Protein AF-A0A836IB67-F1 (afdb_monomer)

Secondary structure (DSSP, 8-state):
--------S--S-EEEEEEEETTSTT--EEEEEEETTSBTHHHHHHHHHHTT-S-GGGEEEE-TT-PEEPTTSBHHHHHHHH-SEEEEEEHHHHTGGG-SS-------

Mean predicted aligned error: 11.85 Å

Sequence (108 aa):
MSSVNPQGAPSGNKVTFRVILTSEPSQPFRVISIAEEAPLTAVLRFAAEEFGIASVDSMAATTKDGTGINPAQTSGTVFMKYGQEIRLIPRDRVGAINCVHHLRIHKC

Structure (mmCIF, N/CA/C/O backbone):
data_AF-A0A836IB67-F1
#
_entry.id   AF-A0A836IB67-F1
#
loop_
_atom_site.group_PDB
_atom_site.id
_atom_site.type_symbol
_atom_site.label_atom_id
_atom_site.label_alt_id
_atom_site.label_comp_id
_atom_site.label_asym_id
_atom_site.label_entity_id
_atom_site.label_seq_id
_atom_site.pdbx_PDB_ins_code
_atom_site.Cartn_x
_atom_site.Cartn_y
_atom_site.Cartn_z
_atom_site.occupancy
_atom_site.B_iso_or_equiv
_atom_site.auth_seq_id
_atom_site.auth_comp_id
_atom_site.auth_asym_id
_atom_site.auth_atom_id
_atom_site.pdbx_PDB_model_num
ATOM 1 N N . MET A 1 1 ? 8.903 15.135 22.864 1.00 45.09 1 MET A N 1
ATOM 2 C CA . MET A 1 1 ? 7.665 14.331 22.855 1.00 45.09 1 MET A CA 1
ATOM 3 C C . MET A 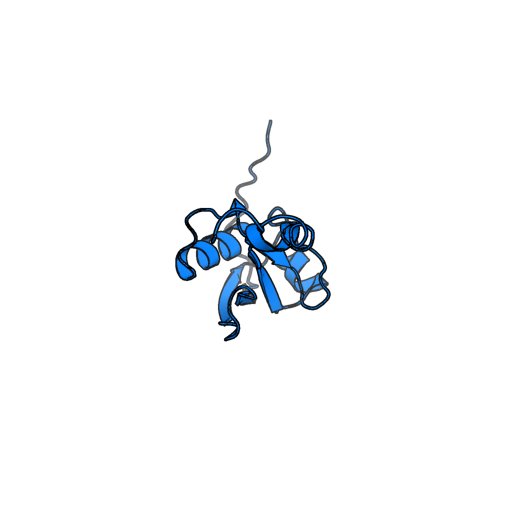1 1 ? 7.311 14.023 21.406 1.00 45.09 1 MET A C 1
ATOM 5 O O . MET A 1 1 ? 6.897 14.935 20.707 1.00 45.09 1 MET A O 1
ATOM 9 N N . SER A 1 2 ? 7.519 12.793 20.934 1.00 46.06 2 SER A N 1
ATOM 10 C CA . SER A 1 2 ? 7.012 12.347 19.627 1.00 46.06 2 SER A CA 1
ATOM 11 C C . SER A 1 2 ? 5.849 11.413 19.915 1.00 46.06 2 SER A C 1
ATOM 13 O O . SER A 1 2 ? 6.064 10.314 20.419 1.00 46.06 2 SER A O 1
ATOM 15 N N . SER A 1 3 ? 4.624 11.893 19.706 1.00 47.41 3 SER A N 1
ATOM 16 C CA . SER A 1 3 ? 3.396 11.137 19.945 1.00 47.41 3 SER A CA 1
ATOM 17 C C . SER A 1 3 ? 3.355 9.898 19.054 1.00 47.41 3 SER A C 1
ATOM 19 O O . SER A 1 3 ? 2.873 9.961 17.927 1.00 47.41 3 SER A O 1
ATOM 21 N N . VAL A 1 4 ? 3.824 8.759 19.561 1.00 50.28 4 VAL A N 1
ATOM 22 C CA . VAL A 1 4 ? 3.262 7.480 19.138 1.00 50.28 4 VAL A CA 1
ATOM 23 C C . VAL A 1 4 ? 1.995 7.333 19.965 1.00 50.28 4 VAL A C 1
ATOM 25 O O . VAL A 1 4 ? 2.029 7.177 21.181 1.00 50.28 4 VAL A O 1
ATOM 28 N N . ASN A 1 5 ? 0.865 7.557 19.316 1.00 55.12 5 ASN A N 1
ATOM 29 C CA . ASN A 1 5 ? -0.433 7.280 19.886 1.00 55.12 5 ASN A CA 1
ATOM 30 C C . ASN A 1 5 ? -0.703 5.781 19.651 1.00 55.12 5 ASN A C 1
ATOM 32 O O . ASN A 1 5 ? -0.842 5.394 18.489 1.00 55.12 5 ASN A O 1
ATOM 36 N N . PRO A 1 6 ? -0.747 4.923 20.688 1.00 55.78 6 PRO A N 1
ATOM 37 C CA . PRO A 1 6 ? -1.212 3.554 20.542 1.00 55.78 6 PRO A CA 1
ATOM 38 C C . PRO A 1 6 ? -2.751 3.542 20.594 1.00 55.78 6 PRO A C 1
ATOM 40 O O . PRO A 1 6 ? -3.347 3.081 21.561 1.00 55.78 6 PRO A O 1
ATOM 43 N N . GLN A 1 7 ? -3.408 4.079 19.566 1.00 47.12 7 GLN A N 1
ATOM 44 C CA . GLN A 1 7 ? -4.821 3.790 19.295 1.00 47.12 7 GLN A CA 1
ATOM 45 C C . GLN A 1 7 ? -4.825 2.382 18.690 1.00 47.12 7 GLN A C 1
ATOM 47 O O . GLN A 1 7 ? -4.192 2.150 17.667 1.00 47.12 7 GLN A O 1
ATOM 52 N N . GLY A 1 8 ? -5.351 1.349 19.337 1.00 41.88 8 GLY A N 1
ATOM 53 C CA . GLY A 1 8 ? -6.653 1.277 19.990 1.00 41.88 8 GLY A CA 1
ATOM 54 C C . GLY A 1 8 ? -7.406 0.180 19.234 1.00 41.88 8 GLY A C 1
ATOM 55 O O . GLY A 1 8 ? -7.604 0.283 18.029 1.00 41.88 8 GLY A O 1
ATOM 56 N N . ALA A 1 9 ? -7.695 -0.938 19.893 1.00 46.34 9 ALA A N 1
ATOM 57 C CA . ALA A 1 9 ? -8.420 -2.063 19.299 1.00 46.34 9 ALA A CA 1
ATOM 58 C C . ALA A 1 9 ? -9.901 -1.667 19.019 1.00 46.34 9 ALA A C 1
ATOM 60 O O . ALA A 1 9 ? -10.375 -0.681 19.579 1.00 46.34 9 ALA A O 1
ATOM 61 N N . PRO A 1 10 ? -10.654 -2.398 18.177 1.00 52.47 10 PRO A N 1
ATOM 62 C CA . PRO A 1 10 ? -11.052 -1.972 16.838 1.00 52.47 10 PRO A CA 1
ATOM 63 C C . PRO A 1 10 ? -12.550 -1.634 16.730 1.00 52.47 10 PRO A C 1
ATOM 65 O O . PRO A 1 10 ? -13.404 -2.484 16.994 1.00 52.47 10 PRO A O 1
ATOM 68 N N . SER A 1 11 ? -12.880 -0.443 16.225 1.00 48.94 11 SER A N 1
ATOM 69 C CA . SER A 1 11 ? -14.261 -0.065 15.897 1.00 48.94 11 SER A CA 1
ATOM 70 C C . SER A 1 11 ? -14.577 -0.388 14.432 1.00 48.94 11 SER A C 1
ATOM 72 O O . SER A 1 11 ? -14.588 0.473 13.562 1.00 48.94 11 SER A O 1
ATOM 74 N N . GLY A 1 12 ? -14.828 -1.667 14.152 1.00 60.00 12 GLY A N 1
ATOM 75 C CA . GLY A 1 12 ? -15.815 -2.121 13.159 1.00 60.00 12 GLY A CA 1
ATOM 76 C C . GLY A 1 12 ? -15.536 -2.023 11.653 1.00 60.00 12 GLY A C 1
ATOM 77 O O . GLY A 1 12 ? -16.090 -2.844 10.925 1.00 60.00 12 GLY A O 1
ATOM 78 N N . ASN A 1 13 ? -14.685 -1.123 11.158 1.00 71.38 13 ASN A N 1
ATOM 79 C CA . ASN A 1 13 ? -14.557 -0.923 9.711 1.00 71.38 13 ASN A CA 1
ATOM 80 C C . ASN A 1 13 ? -13.196 -1.361 9.164 1.00 71.38 13 ASN A C 1
ATOM 82 O O . ASN A 1 13 ? -12.155 -0.719 9.329 1.00 71.38 13 ASN A O 1
ATOM 86 N N . LYS A 1 14 ? -13.216 -2.502 8.475 1.00 81.50 14 LYS A N 1
ATOM 87 C CA . LYS A 1 14 ? -12.067 -3.027 7.739 1.00 81.50 14 LYS A CA 1
ATOM 88 C C . LYS A 1 14 ? -12.112 -2.473 6.321 1.00 81.50 14 LYS A C 1
ATOM 90 O O . LYS A 1 14 ? -13.075 -2.699 5.594 1.00 81.50 14 LYS A O 1
ATOM 95 N N . VAL A 1 15 ? -11.055 -1.788 5.917 1.00 85.12 15 VAL A N 1
ATOM 96 C CA . VAL A 1 15 ? -10.847 -1.354 4.539 1.00 85.12 15 VAL A CA 1
ATOM 97 C C . VAL A 1 15 ? -10.035 -2.406 3.802 1.00 85.12 15 VAL A C 1
ATOM 99 O O . VAL A 1 15 ? -9.098 -3.006 4.333 1.00 85.12 15 VAL A O 1
ATOM 102 N N . THR A 1 16 ? -10.433 -2.664 2.565 1.00 88.44 16 THR A N 1
ATOM 103 C CA . THR A 1 16 ? -9.765 -3.635 1.706 1.00 88.44 16 THR A CA 1
ATOM 104 C C . THR A 1 16 ? -8.995 -2.879 0.641 1.00 88.44 16 THR A C 1
ATOM 106 O O . THR A 1 16 ? -9.585 -2.091 -0.094 1.00 88.44 16 THR A O 1
ATOM 109 N N . PHE A 1 17 ? -7.694 -3.129 0.545 1.00 88.19 17 PHE A N 1
ATOM 110 C CA . PHE A 1 17 ? -6.831 -2.544 -0.469 1.00 88.19 17 PHE A CA 1
ATOM 111 C C . PHE A 1 17 ? -6.408 -3.592 -1.480 1.00 88.19 17 PHE A C 1
ATOM 113 O O . PHE A 1 17 ? -5.920 -4.661 -1.128 1.00 88.19 17 PHE A O 1
ATOM 120 N N . ARG A 1 18 ? -6.559 -3.258 -2.753 1.00 90.50 18 ARG A N 1
ATOM 121 C CA . ARG A 1 18 ? -5.993 -3.965 -3.887 1.00 90.50 18 ARG A CA 1
ATOM 122 C C . ARG A 1 18 ? -4.682 -3.284 -4.255 1.00 90.50 18 ARG A C 1
ATOM 124 O O . ARG A 1 18 ? -4.677 -2.248 -4.915 1.00 90.50 18 ARG A O 1
ATOM 131 N N . VAL A 1 19 ? -3.587 -3.871 -3.797 1.00 88.12 19 VAL A N 1
ATOM 132 C CA . VAL A 1 19 ? -2.222 -3.411 -4.034 1.00 88.12 19 VAL A CA 1
ATOM 133 C C . VAL A 1 19 ? -1.704 -4.055 -5.313 1.00 88.12 19 VAL A C 1
ATOM 135 O O . VAL A 1 19 ? -1.634 -5.276 -5.401 1.00 88.12 19 VAL A O 1
ATOM 138 N N . ILE A 1 20 ? -1.361 -3.248 -6.308 1.00 87.88 20 ILE A N 1
ATOM 139 C CA . ILE A 1 20 ? -0.892 -3.682 -7.626 1.00 87.88 20 ILE A CA 1
ATOM 140 C C . ILE A 1 20 ? 0.574 -3.296 -7.758 1.00 87.88 20 ILE A C 1
ATOM 142 O O . ILE A 1 20 ? 0.897 -2.118 -7.645 1.00 87.88 20 ILE A O 1
ATOM 146 N N . LEU A 1 21 ? 1.464 -4.241 -8.046 1.00 84.81 21 LEU A N 1
ATOM 147 C CA . LEU A 1 21 ? 2.857 -3.900 -8.324 1.00 84.81 21 LEU A CA 1
ATOM 148 C C . LEU A 1 21 ? 3.015 -3.520 -9.798 1.00 84.81 21 LEU A C 1
ATOM 150 O O . LEU A 1 21 ? 2.884 -4.366 -10.679 1.00 84.81 21 LEU A O 1
ATOM 154 N N . THR A 1 22 ? 3.349 -2.260 -10.076 1.00 81.12 22 THR A N 1
ATOM 155 C CA . THR A 1 22 ? 3.598 -1.790 -11.452 1.00 81.12 22 THR A CA 1
ATOM 156 C C . THR A 1 22 ? 5.038 -2.029 -11.910 1.00 81.12 22 THR A C 1
ATOM 158 O O . THR A 1 22 ? 5.401 -1.623 -13.009 1.00 81.12 22 THR A O 1
ATOM 161 N N . SER A 1 23 ? 5.874 -2.658 -11.075 1.00 72.69 23 SER A N 1
ATOM 162 C CA . SER A 1 23 ? 7.229 -3.083 -11.456 1.00 72.69 23 SER A CA 1
ATOM 163 C C . SER A 1 23 ? 7.211 -4.144 -12.556 1.00 72.69 23 SER A C 1
ATOM 165 O O . SER A 1 23 ? 8.075 -4.129 -13.433 1.00 72.69 23 SER A O 1
ATOM 167 N N . GLU A 1 24 ? 6.226 -5.043 -12.504 1.00 71.50 24 GLU A N 1
ATOM 168 C CA . GLU A 1 24 ? 6.143 -6.209 -13.376 1.00 71.50 24 GLU A CA 1
ATOM 169 C C . GLU A 1 24 ? 5.094 -6.007 -14.479 1.00 71.50 24 GLU A C 1
ATOM 171 O O . GLU A 1 24 ? 4.007 -5.486 -14.207 1.00 71.50 24 GLU A O 1
ATOM 176 N N . PRO A 1 25 ? 5.357 -6.472 -15.716 1.00 74.69 25 PRO A N 1
ATOM 177 C CA . PRO A 1 25 ? 4.411 -6.358 -16.829 1.00 74.69 25 PRO A CA 1
ATOM 178 C C . PRO A 1 25 ? 3.120 -7.149 -16.580 1.00 74.69 25 PRO A C 1
ATOM 180 O O . PRO A 1 25 ? 2.064 -6.776 -17.080 1.00 74.69 25 PRO A O 1
ATOM 183 N N . SER A 1 26 ? 3.188 -8.205 -15.760 1.00 79.00 26 SER A N 1
ATOM 184 C CA . SER A 1 26 ? 2.021 -8.995 -15.359 1.00 79.00 26 SER A CA 1
ATOM 185 C C . SER A 1 26 ? 1.121 -8.286 -14.337 1.00 79.00 26 SER A C 1
ATOM 187 O O . SER A 1 26 ? 0.052 -8.813 -14.036 1.00 79.00 26 SER A O 1
ATOM 189 N N . GLN A 1 27 ? 1.547 -7.141 -13.784 1.00 81.06 27 GLN A N 1
ATOM 190 C CA . GLN A 1 27 ? 0.825 -6.359 -12.770 1.00 81.06 27 GLN A CA 1
ATOM 191 C C . GLN A 1 27 ? 0.167 -7.229 -11.686 1.00 81.06 27 GLN A C 1
ATOM 193 O O . GLN A 1 27 ? -1.058 -7.205 -11.515 1.00 81.06 27 GLN A O 1
ATOM 198 N N . PRO A 1 28 ? 0.963 -8.032 -10.956 1.00 86.44 28 PRO A N 1
ATOM 199 C CA . PRO A 1 28 ? 0.424 -8.864 -9.897 1.00 86.44 28 PRO A CA 1
ATOM 200 C C . PRO A 1 28 ? -0.264 -7.980 -8.856 1.00 86.44 28 PRO A C 1
ATOM 202 O O . PRO A 1 28 ? 0.278 -6.958 -8.420 1.00 86.44 28 PRO A O 1
ATOM 205 N N . PHE A 1 29 ? -1.476 -8.378 -8.471 1.00 87.88 29 PHE A N 1
ATOM 206 C CA . PHE A 1 29 ? -2.260 -7.677 -7.467 1.00 87.88 29 PHE A CA 1
ATOM 207 C C . PHE A 1 29 ? -2.508 -8.564 -6.253 1.00 87.88 29 PHE A C 1
ATOM 209 O O . PHE A 1 29 ? -2.792 -9.757 -6.371 1.00 87.88 29 PHE A O 1
ATOM 216 N N . ARG A 1 30 ? -2.444 -7.957 -5.073 1.00 87.12 30 ARG A N 1
ATOM 217 C CA . ARG A 1 30 ? -2.781 -8.585 -3.800 1.00 87.12 30 ARG A CA 1
ATOM 218 C C . ARG A 1 30 ? -3.848 -7.775 -3.099 1.00 87.12 30 ARG A C 1
ATOM 220 O O . ARG A 1 30 ? -3.830 -6.549 -3.114 1.00 87.12 30 ARG A O 1
ATOM 227 N N . VAL A 1 31 ? -4.801 -8.485 -2.515 1.00 88.94 31 VAL A N 1
ATOM 228 C CA . VAL A 1 31 ? -5.892 -7.881 -1.762 1.00 88.94 31 VAL A CA 1
ATOM 229 C C . VAL A 1 31 ? -5.583 -8.061 -0.284 1.00 88.94 31 VAL A C 1
ATOM 231 O O . VAL A 1 31 ? -5.455 -9.188 0.183 1.00 88.94 31 VAL A O 1
ATOM 234 N N . ILE A 1 32 ? -5.426 -6.951 0.429 1.00 88.06 32 ILE A N 1
ATOM 235 C CA . ILE A 1 32 ? -5.064 -6.913 1.844 1.00 88.06 32 ILE A CA 1
ATOM 236 C C . ILE A 1 32 ? -6.180 -6.181 2.586 1.00 88.06 32 ILE A C 1
ATOM 238 O O . ILE A 1 32 ? -6.538 -5.059 2.232 1.00 88.06 32 ILE A O 1
ATOM 242 N N . SER A 1 33 ? -6.741 -6.812 3.615 1.00 87.56 33 SER A N 1
ATOM 243 C CA . SER A 1 33 ? -7.754 -6.200 4.478 1.00 87.56 33 SER A CA 1
ATOM 244 C C . SER A 1 33 ? -7.124 -5.723 5.782 1.00 87.56 33 SER A C 1
ATOM 246 O O . SER A 1 33 ? -6.542 -6.536 6.502 1.00 87.56 33 SER A O 1
ATOM 248 N N . ILE A 1 34 ? -7.286 -4.446 6.118 1.00 85.44 34 ILE A N 1
ATOM 249 C CA . ILE A 1 34 ? -6.787 -3.853 7.366 1.00 85.44 34 ILE A CA 1
ATOM 250 C C . ILE A 1 34 ? -7.847 -2.947 8.001 1.00 85.44 34 ILE A C 1
ATOM 252 O O . ILE A 1 34 ? -8.837 -2.609 7.362 1.00 85.44 34 ILE A O 1
ATOM 256 N N . ALA A 1 35 ? -7.674 -2.563 9.264 1.00 86.38 35 ALA A N 1
ATOM 257 C CA . ALA A 1 35 ? -8.561 -1.588 9.904 1.00 86.38 35 ALA A CA 1
ATOM 258 C C . ALA A 1 35 ? -8.379 -0.185 9.293 1.00 86.38 35 ALA A C 1
ATOM 260 O O . ALA A 1 35 ? -7.259 0.193 8.951 1.00 86.38 35 ALA A O 1
ATOM 261 N N . GLU A 1 36 ? -9.455 0.600 9.180 1.00 84.56 36 GLU A N 1
ATOM 262 C CA . GLU A 1 36 ? -9.369 1.978 8.664 1.00 84.56 36 GLU A CA 1
ATOM 263 C C . GLU A 1 36 ? -8.511 2.903 9.546 1.00 84.56 36 GLU A C 1
ATOM 265 O O . GLU A 1 36 ? -7.832 3.800 9.042 1.00 84.56 36 GLU A O 1
ATOM 270 N N . GLU A 1 37 ? -8.475 2.629 10.850 1.00 81.75 37 GLU A N 1
ATOM 271 C CA . GLU A 1 37 ? -7.697 3.371 11.846 1.00 81.75 37 GLU A CA 1
ATOM 272 C C . GLU A 1 37 ? -6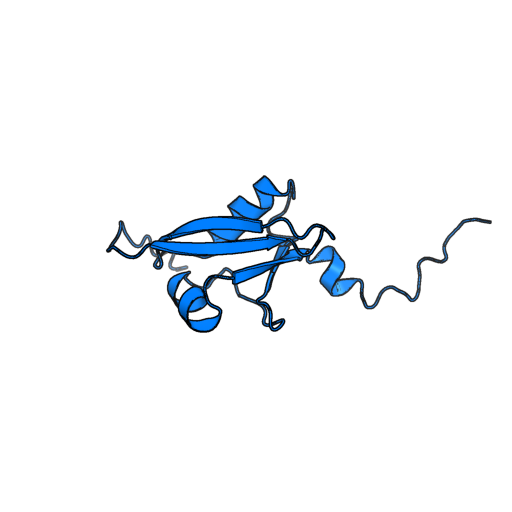.197 3.020 11.794 1.00 81.75 37 GLU A C 1
ATOM 274 O O . GLU A 1 37 ? -5.354 3.774 12.281 1.00 81.75 37 GLU A O 1
ATOM 279 N N . ALA A 1 38 ? -5.838 1.892 11.166 1.00 84.12 38 ALA A N 1
ATOM 280 C CA . ALA A 1 38 ? -4.458 1.433 11.075 1.00 84.12 38 ALA A CA 1
ATOM 281 C C . ALA A 1 38 ? -3.645 2.237 10.037 1.00 84.12 38 ALA A C 1
ATOM 283 O O . ALA A 1 38 ? -4.183 2.673 9.008 1.00 84.12 38 ALA A O 1
ATOM 284 N N . PRO A 1 39 ? -2.328 2.413 10.256 1.00 84.00 39 P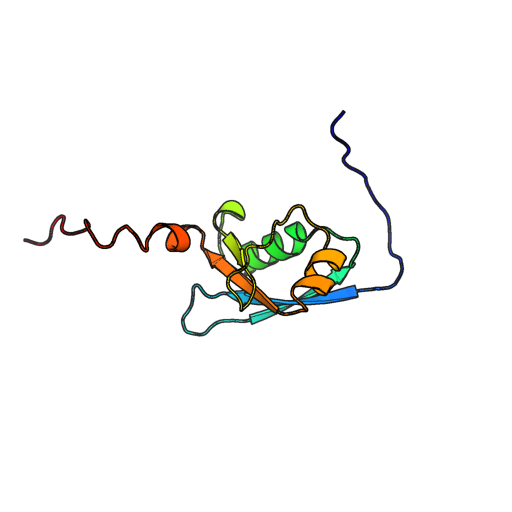RO A N 1
ATOM 285 C CA . PRO A 1 39 ? -1.458 3.120 9.320 1.00 84.00 39 PRO A CA 1
ATOM 286 C C . PRO A 1 39 ? -1.207 2.311 8.042 1.00 84.00 39 PRO A C 1
ATOM 288 O O . PRO A 1 39 ? -1.035 1.088 8.082 1.00 84.00 39 PRO A O 1
ATOM 291 N N . LEU A 1 40 ? -1.090 3.009 6.907 1.00 83.19 40 LEU A N 1
ATOM 292 C CA . LEU A 1 40 ? -0.826 2.384 5.605 1.00 83.19 40 LEU A CA 1
ATOM 293 C C . LEU A 1 40 ? 0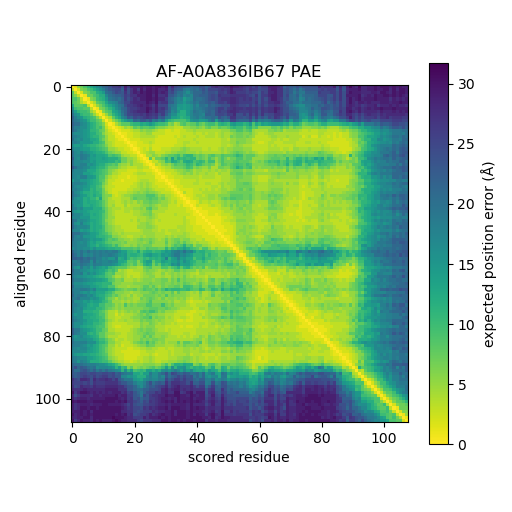.546 1.684 5.552 1.00 83.19 40 LEU A C 1
ATOM 295 O O . LEU A 1 40 ? 0.747 0.761 4.765 1.00 83.19 40 LEU A O 1
ATOM 299 N N . THR A 1 41 ? 1.479 2.059 6.433 1.00 83.81 41 THR A N 1
ATOM 300 C CA . THR A 1 41 ? 2.791 1.413 6.595 1.00 83.81 41 THR A CA 1
ATOM 301 C C . THR A 1 41 ? 2.704 -0.110 6.724 1.00 83.81 41 THR A C 1
ATOM 303 O O . THR A 1 41 ? 3.571 -0.806 6.201 1.00 83.81 41 THR A O 1
ATOM 306 N N . ALA A 1 42 ? 1.659 -0.644 7.368 1.00 83.94 42 ALA A N 1
ATOM 307 C CA . ALA A 1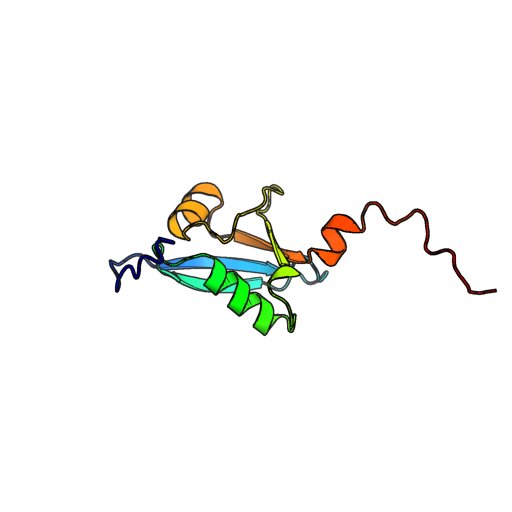 42 ? 1.463 -2.090 7.491 1.00 83.94 42 ALA A CA 1
ATOM 308 C C . ALA A 1 42 ? 1.218 -2.760 6.125 1.00 83.94 42 ALA A C 1
ATOM 310 O O . ALA A 1 42 ? 1.777 -3.818 5.847 1.00 83.94 42 ALA A O 1
ATOM 311 N N . VAL A 1 43 ? 0.445 -2.110 5.247 1.00 82.56 43 VAL A N 1
ATOM 312 C CA . VAL A 1 43 ? 0.177 -2.578 3.876 1.00 82.56 43 VAL A CA 1
ATOM 313 C C . VAL A 1 43 ? 1.453 -2.546 3.041 1.00 82.56 43 VAL A C 1
ATOM 315 O O . VAL A 1 43 ? 1.739 -3.497 2.317 1.00 82.56 43 VAL A O 1
ATOM 318 N N . LEU A 1 44 ? 2.238 -1.470 3.164 1.00 82.62 44 LEU A N 1
ATOM 319 C CA . LEU A 1 44 ? 3.505 -1.334 2.443 1.00 82.62 44 LEU A CA 1
ATOM 320 C C . LEU A 1 44 ? 4.524 -2.388 2.884 1.00 82.62 44 LEU A C 1
ATOM 322 O O . LEU A 1 44 ? 5.174 -2.981 2.032 1.00 82.62 44 LEU A O 1
ATOM 326 N N . ARG A 1 45 ? 4.648 -2.644 4.193 1.00 81.75 45 ARG A N 1
ATOM 327 C CA . ARG A 1 45 ? 5.513 -3.703 4.742 1.00 81.75 45 ARG A CA 1
ATOM 328 C C . ARG A 1 45 ? 5.146 -5.070 4.180 1.00 81.75 45 ARG A C 1
ATOM 330 O O . ARG A 1 45 ? 6.013 -5.750 3.644 1.00 81.75 45 ARG A O 1
ATOM 337 N N . PHE A 1 46 ? 3.862 -5.412 4.239 1.00 83.44 46 PHE A N 1
ATOM 338 C CA . PHE A 1 46 ? 3.374 -6.702 3.766 1.00 83.44 46 PHE A CA 1
ATOM 339 C C . PHE A 1 46 ? 3.622 -6.883 2.267 1.00 83.44 46 PHE A C 1
ATOM 341 O O . PHE A 1 46 ? 4.090 -7.925 1.822 1.00 83.44 46 PHE A O 1
ATOM 348 N N . ALA A 1 47 ? 3.372 -5.839 1.477 1.00 80.44 47 ALA A N 1
ATOM 349 C CA . ALA A 1 47 ? 3.662 -5.879 0.055 1.00 80.44 47 ALA A CA 1
ATOM 350 C C . ALA A 1 47 ? 5.172 -5.962 -0.237 1.00 80.44 47 ALA A C 1
ATOM 352 O O . ALA A 1 47 ? 5.569 -6.680 -1.149 1.00 80.44 47 ALA A O 1
ATOM 353 N N . ALA A 1 48 ? 6.024 -5.276 0.531 1.00 78.12 48 ALA A N 1
ATOM 354 C CA . ALA A 1 48 ? 7.477 -5.368 0.382 1.00 78.12 48 ALA A CA 1
ATOM 355 C C . ALA A 1 48 ? 7.994 -6.797 0.592 1.00 78.12 48 ALA A C 1
ATOM 357 O O . ALA A 1 48 ? 8.782 -7.278 -0.222 1.00 78.12 48 ALA A O 1
ATOM 358 N N . GLU A 1 49 ? 7.502 -7.489 1.620 1.00 80.81 49 GLU A N 1
ATOM 359 C CA . GLU A 1 49 ? 7.846 -8.889 1.892 1.00 80.81 49 GLU A CA 1
ATOM 360 C C . GLU A 1 49 ? 7.354 -9.826 0.780 1.00 80.81 49 GLU A C 1
ATOM 362 O O . GLU A 1 49 ? 8.130 -10.633 0.270 1.00 80.81 49 GLU A O 1
ATOM 367 N N . GLU A 1 50 ? 6.107 -9.663 0.330 1.00 77.56 50 GLU A N 1
ATOM 368 C CA . GLU A 1 50 ? 5.505 -10.490 -0.728 1.00 77.56 50 GLU A CA 1
ATOM 369 C C . GLU A 1 50 ? 6.221 -10.363 -2.079 1.00 77.56 50 GLU A C 1
ATOM 371 O O . GLU A 1 50 ? 6.330 -11.334 -2.827 1.00 77.56 50 GLU A O 1
ATOM 376 N N . PHE A 1 51 ? 6.714 -9.167 -2.406 1.00 72.81 51 PHE A N 1
ATOM 377 C CA . PHE A 1 51 ? 7.461 -8.924 -3.641 1.00 72.81 51 PHE A CA 1
ATOM 378 C C . PHE A 1 51 ? 8.973 -9.154 -3.489 1.00 72.81 51 PHE A C 1
ATOM 380 O O . PHE A 1 51 ? 9.718 -8.928 -4.442 1.00 72.81 51 PHE A O 1
ATOM 387 N N . GLY A 1 52 ? 9.435 -9.615 -2.319 1.00 73.06 52 GLY A N 1
ATOM 388 C CA . GLY A 1 52 ? 10.843 -9.928 -2.061 1.00 73.06 52 GLY A CA 1
ATOM 389 C C . GLY A 1 52 ? 11.760 -8.702 -2.028 1.00 73.06 52 GLY A C 1
ATOM 390 O O . GLY A 1 52 ? 12.963 -8.817 -2.260 1.00 73.06 52 GLY A O 1
ATOM 391 N N . ILE A 1 53 ? 11.210 -7.515 -1.765 1.00 67.44 53 ILE A N 1
ATOM 392 C CA . ILE A 1 53 ? 11.965 -6.264 -1.720 1.00 67.44 53 ILE A CA 1
ATOM 393 C C . ILE A 1 53 ? 12.434 -6.041 -0.282 1.00 67.44 53 ILE A C 1
ATOM 395 O O . ILE A 1 53 ? 11.647 -5.751 0.615 1.00 67.44 53 ILE A O 1
ATOM 399 N N . ALA A 1 54 ? 13.748 -6.142 -0.074 1.00 54.94 54 ALA A N 1
ATOM 400 C CA . ALA A 1 54 ? 14.386 -6.030 1.241 1.00 54.94 54 ALA A CA 1
ATOM 401 C C . ALA A 1 54 ? 14.185 -4.661 1.932 1.00 54.94 54 ALA A C 1
ATOM 403 O O . ALA A 1 54 ? 14.398 -4.542 3.139 1.00 54.94 54 ALA A O 1
ATOM 404 N N . SER A 1 55 ? 13.751 -3.637 1.188 1.00 59.19 55 SER A N 1
ATOM 405 C CA . SER A 1 55 ? 13.646 -2.254 1.658 1.00 59.19 55 SER A CA 1
ATOM 406 C C . SER A 1 55 ? 12.276 -1.652 1.349 1.00 59.19 55 SER A C 1
ATOM 408 O O . SER A 1 55 ? 11.978 -1.324 0.203 1.00 59.19 55 SER A O 1
ATOM 410 N N . VAL A 1 56 ? 11.472 -1.403 2.386 1.00 63.28 56 VAL A N 1
ATOM 411 C CA . VAL A 1 56 ? 10.188 -0.677 2.270 1.00 63.28 56 VAL A CA 1
ATOM 412 C C . VAL A 1 56 ? 10.378 0.723 1.661 1.00 63.28 56 VAL A C 1
ATOM 414 O O . VAL A 1 56 ? 9.495 1.215 0.967 1.00 63.28 56 VAL A O 1
ATOM 417 N N . ASP A 1 57 ? 11.546 1.345 1.861 1.00 63.16 57 ASP A N 1
ATOM 418 C CA . ASP A 1 57 ? 11.889 2.669 1.312 1.00 63.16 57 ASP A CA 1
ATOM 419 C C . ASP A 1 57 ? 12.040 2.680 -0.222 1.00 63.16 57 ASP A C 1
ATOM 421 O O . ASP A 1 57 ? 11.823 3.698 -0.881 1.00 63.16 57 ASP A O 1
ATOM 425 N N . SER A 1 58 ? 12.326 1.519 -0.818 1.00 61.19 58 SER A N 1
ATOM 426 C CA . SER A 1 58 ? 12.387 1.366 -2.272 1.00 61.19 58 SER A CA 1
ATOM 427 C C . SER A 1 58 ? 11.004 1.276 -2.918 1.00 61.19 58 SER A C 1
ATOM 429 O O . SER A 1 58 ? 10.934 1.087 -4.128 1.00 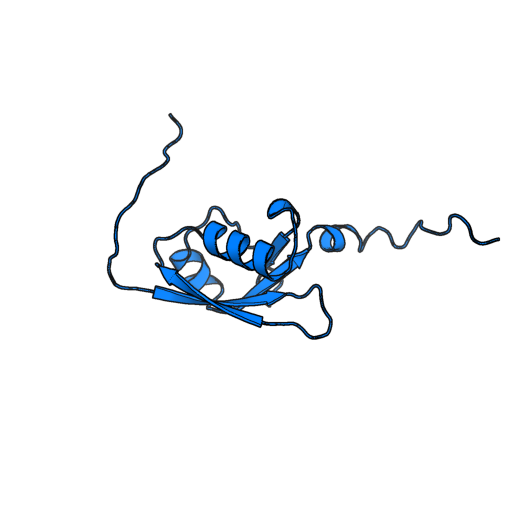61.19 58 SER A O 1
ATOM 431 N N . MET A 1 59 ? 9.906 1.431 -2.172 1.00 72.38 59 MET A N 1
ATOM 432 C CA . MET A 1 59 ? 8.543 1.422 -2.700 1.00 72.38 59 MET A CA 1
ATOM 433 C C . MET A 1 59 ? 7.815 2.737 -2.429 1.00 72.38 59 MET A C 1
ATOM 435 O O . MET A 1 59 ? 7.753 3.220 -1.303 1.00 72.38 59 MET A O 1
ATOM 439 N N . ALA A 1 60 ? 7.178 3.276 -3.464 1.00 78.69 60 ALA A N 1
ATOM 440 C CA . ALA A 1 60 ? 6.217 4.358 -3.349 1.00 78.69 60 ALA A CA 1
ATOM 441 C C . ALA A 1 60 ? 4.807 3.825 -3.625 1.00 78.69 60 ALA A C 1
ATOM 443 O O . ALA A 1 60 ? 4.567 3.154 -4.629 1.00 78.69 60 ALA A O 1
ATOM 444 N N . ALA A 1 61 ? 3.866 4.147 -2.740 1.00 83.75 61 ALA A N 1
ATOM 445 C CA . ALA A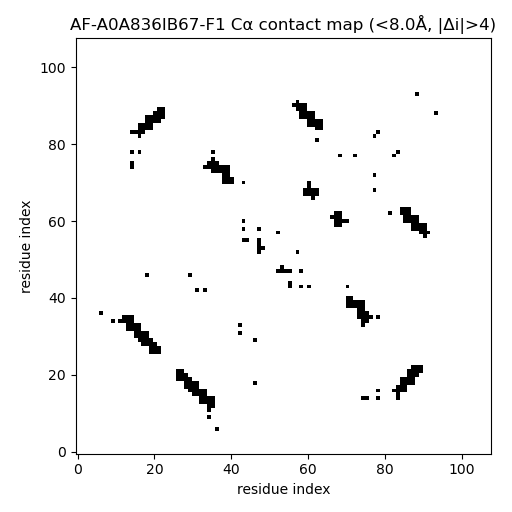 1 61 ? 2.450 3.937 -2.997 1.00 83.75 61 ALA A CA 1
ATOM 446 C C . ALA A 1 61 ? 1.917 5.102 -3.839 1.00 83.75 61 ALA A C 1
ATOM 448 O O . ALA A 1 61 ? 2.127 6.274 -3.529 1.00 83.75 61 ALA A O 1
ATOM 449 N N . THR A 1 62 ? 1.240 4.791 -4.931 1.00 85.50 62 THR A N 1
ATOM 450 C CA . THR A 1 62 ? 0.677 5.752 -5.880 1.00 85.50 62 THR A CA 1
ATOM 451 C C . THR A 1 62 ? -0.705 5.265 -6.299 1.00 85.50 62 THR A C 1
ATOM 453 O O . THR A 1 62 ? -0.973 4.070 -6.291 1.00 85.50 62 THR A O 1
ATOM 456 N N . THR A 1 63 ? -1.628 6.156 -6.637 1.00 84.56 63 THR A N 1
ATOM 457 C CA . THR A 1 63 ? -2.936 5.751 -7.184 1.00 84.56 63 THR A CA 1
ATOM 458 C C . THR A 1 63 ? -2.892 5.600 -8.715 1.00 84.56 63 THR A C 1
ATOM 460 O O . THR A 1 63 ? -1.881 5.891 -9.352 1.00 84.56 63 THR A O 1
ATOM 463 N N . LYS A 1 64 ? -3.997 5.160 -9.332 1.00 80.00 64 LYS A N 1
ATOM 464 C CA . LYS A 1 64 ? -4.164 5.064 -10.799 1.00 80.00 64 LYS A CA 1
ATOM 465 C C . LYS A 1 64 ? -3.899 6.378 -11.545 1.00 80.00 64 LYS A C 1
ATOM 467 O O . LYS A 1 64 ? -3.486 6.349 -12.694 1.00 80.00 64 LYS A O 1
ATOM 472 N N . ASP A 1 65 ? -4.126 7.498 -10.870 1.00 80.12 65 ASP A N 1
ATOM 473 C CA . ASP A 1 65 ? -3.959 8.863 -11.376 1.00 80.12 65 ASP A CA 1
ATOM 474 C C . ASP A 1 65 ? -2.514 9.387 -11.249 1.00 80.12 65 ASP A C 1
ATOM 476 O O . ASP A 1 65 ? -2.200 10.481 -11.696 1.00 80.12 65 ASP A O 1
ATOM 480 N N . GLY A 1 66 ? -1.607 8.630 -10.620 1.00 76.62 66 GLY A N 1
ATOM 481 C CA . GLY A 1 66 ? -0.233 9.092 -10.394 1.00 76.62 66 GLY A CA 1
ATOM 482 C C . GLY A 1 66 ? -0.053 9.959 -9.141 1.00 76.62 66 GLY A C 1
ATOM 483 O O . GLY A 1 66 ? 1.063 10.385 -8.853 1.00 76.62 66 GLY A O 1
ATOM 484 N N . THR A 1 67 ? -1.107 10.183 -8.346 1.00 83.25 67 THR A N 1
ATOM 485 C CA . THR A 1 67 ? -0.973 10.853 -7.040 1.00 83.25 67 THR A CA 1
ATOM 486 C C . THR A 1 67 ? -0.239 9.954 -6.040 1.00 83.25 67 THR A C 1
ATOM 488 O O . THR A 1 67 ? -0.660 8.824 -5.775 1.00 83.25 67 THR A O 1
ATOM 491 N N . GLY A 1 68 ? 0.860 10.468 -5.479 1.00 83.88 68 GLY A N 1
ATOM 492 C CA . GLY A 1 68 ? 1.648 9.799 -4.445 1.00 83.88 68 GLY A CA 1
ATOM 493 C C . GLY A 1 68 ? 0.926 9.774 -3.099 1.00 83.88 68 GLY A C 1
ATOM 494 O O . GLY A 1 68 ? 0.405 10.788 -2.636 1.00 83.88 68 GLY A O 1
ATOM 495 N N . ILE A 1 69 ? 0.912 8.610 -2.457 1.00 85.38 69 ILE A N 1
ATOM 496 C CA . ILE A 1 69 ? 0.277 8.392 -1.160 1.00 85.38 69 ILE A CA 1
ATOM 497 C C . ILE A 1 69 ? 1.360 8.410 -0.083 1.00 85.38 69 ILE A C 1
ATOM 499 O O . ILE A 1 69 ? 2.353 7.688 -0.175 1.00 85.38 69 ILE A O 1
ATOM 503 N N . ASN A 1 70 ? 1.165 9.220 0.959 1.00 83.56 70 ASN A N 1
ATOM 504 C CA . ASN A 1 70 ? 2.081 9.254 2.093 1.00 83.56 70 ASN A CA 1
ATOM 505 C C . ASN A 1 70 ? 1.752 8.103 3.069 1.00 83.56 70 ASN A C 1
ATOM 507 O O . ASN A 1 70 ? 0.644 8.089 3.611 1.00 83.56 70 ASN A O 1
ATOM 511 N N . PRO A 1 71 ? 2.685 7.169 3.348 1.00 77.12 71 PRO A N 1
ATOM 512 C CA . PRO A 1 71 ? 2.443 6.050 4.262 1.00 77.12 71 PRO A CA 1
ATOM 513 C C . PRO A 1 71 ? 2.210 6.470 5.721 1.00 77.12 71 PRO A C 1
ATOM 515 O O . PRO A 1 71 ? 1.689 5.676 6.500 1.00 77.12 71 PRO A O 1
ATOM 518 N N . ALA A 1 72 ? 2.541 7.715 6.088 1.00 79.56 72 ALA A N 1
ATOM 519 C CA . ALA A 1 72 ? 2.206 8.286 7.393 1.00 79.56 72 ALA A CA 1
ATOM 520 C C . ALA A 1 72 ? 0.698 8.561 7.572 1.00 79.56 72 ALA A C 1
ATOM 522 O O . ALA A 1 72 ? 0.264 8.864 8.682 1.00 79.56 72 ALA A O 1
ATOM 523 N N . GLN A 1 73 ? -0.102 8.489 6.500 1.00 83.19 73 GLN A N 1
ATOM 524 C CA . GLN A 1 73 ? -1.552 8.652 6.583 1.00 83.19 73 GLN A CA 1
ATOM 525 C C . GLN A 1 73 ? -2.259 7.370 7.038 1.00 83.19 73 GLN A C 1
ATOM 527 O O . GLN A 1 73 ? -1.795 6.246 6.823 1.00 83.19 73 GLN A O 1
ATOM 532 N N . THR A 1 74 ? -3.424 7.557 7.658 1.00 85.38 74 THR A N 1
ATOM 533 C CA . THR A 1 74 ? -4.323 6.468 8.042 1.00 85.38 74 THR A CA 1
ATOM 534 C C . THR A 1 74 ? -5.022 5.880 6.827 1.00 85.38 74 THR A C 1
ATOM 536 O O . THR A 1 74 ? -5.309 6.564 5.838 1.00 85.38 74 THR A O 1
ATOM 539 N N . SER A 1 75 ? -5.343 4.597 6.928 1.00 85.00 75 SER A N 1
ATOM 540 C CA . SER A 1 75 ? -5.955 3.840 5.842 1.00 85.00 75 SER A CA 1
ATOM 541 C C . SER A 1 75 ? -7.346 4.349 5.477 1.00 85.00 75 SER A C 1
ATOM 543 O O . SER A 1 75 ? -7.672 4.401 4.296 1.00 85.00 75 SER A O 1
ATOM 545 N N . GLY A 1 76 ? -8.134 4.821 6.444 1.00 85.50 76 GLY A N 1
ATOM 546 C CA . GLY A 1 76 ? -9.441 5.433 6.190 1.00 85.50 76 GLY A CA 1
ATOM 547 C C . GLY A 1 76 ? -9.355 6.671 5.292 1.00 85.50 76 GLY A C 1
ATOM 548 O O . GLY A 1 76 ? -10.094 6.785 4.315 1.00 85.50 76 GLY A O 1
ATOM 549 N N . THR A 1 77 ? -8.388 7.563 5.543 1.00 85.88 77 THR A N 1
ATOM 550 C CA . THR A 1 77 ? -8.189 8.781 4.731 1.00 85.88 77 THR A CA 1
ATOM 551 C C . THR A 1 77 ? -7.793 8.440 3.295 1.00 85.88 77 THR A C 1
ATOM 553 O O . THR A 1 77 ? -8.283 9.041 2.337 1.00 85.88 77 THR A O 1
ATOM 556 N N . VAL A 1 78 ? -6.901 7.460 3.146 1.00 8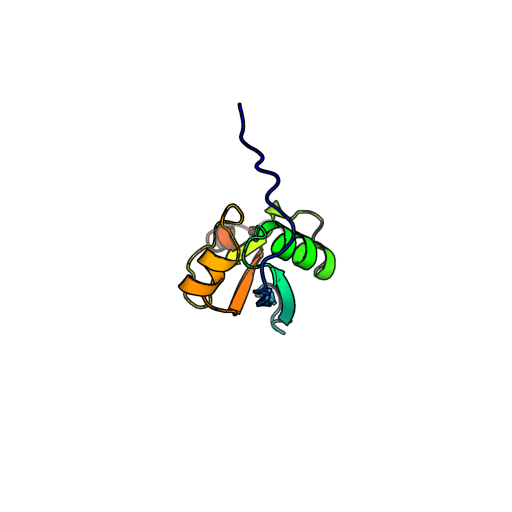4.88 78 VAL A N 1
ATOM 557 C CA . VAL A 1 78 ? -6.412 6.979 1.850 1.00 84.88 78 VAL A CA 1
ATOM 558 C C . VAL A 1 78 ? -7.537 6.287 1.081 1.00 84.88 78 VAL A C 1
ATOM 560 O O . VAL A 1 78 ? -7.747 6.584 -0.092 1.00 84.88 78 VAL A O 1
ATOM 563 N N . PHE A 1 79 ? -8.313 5.434 1.749 1.00 85.19 79 PHE A N 1
ATOM 564 C CA . PHE A 1 79 ? -9.452 4.737 1.161 1.00 85.19 79 PHE A CA 1
ATOM 565 C C . PHE A 1 79 ? -10.531 5.709 0.669 1.00 85.19 79 PHE A C 1
ATOM 567 O O . PHE A 1 79 ? -11.038 5.558 -0.437 1.00 85.19 79 PHE A O 1
ATOM 574 N N . MET A 1 80 ? -10.834 6.756 1.438 1.00 85.62 80 MET A N 1
ATOM 575 C CA . MET A 1 80 ? -11.803 7.785 1.043 1.00 85.62 80 MET A CA 1
ATOM 576 C C . MET A 1 80 ? -11.339 8.621 -0.160 1.00 85.62 80 MET A C 1
ATOM 578 O O . MET A 1 80 ? -12.153 8.985 -1.004 1.00 85.62 80 MET A O 1
ATOM 582 N N . LYS A 1 81 ? -10.040 8.937 -0.259 1.00 84.62 81 LYS A N 1
ATOM 583 C CA . LYS A 1 81 ? -9.491 9.777 -1.343 1.00 84.62 81 LYS A CA 1
ATOM 584 C C . LYS A 1 81 ? -9.191 9.008 -2.626 1.00 84.62 81 LYS A C 1
ATOM 586 O O . LYS A 1 81 ? -9.461 9.505 -3.714 1.00 84.62 81 LYS A O 1
ATOM 591 N N . TYR A 1 82 ? -8.578 7.837 -2.498 1.00 83.81 82 TYR A N 1
ATOM 592 C CA . TYR A 1 82 ? -8.019 7.079 -3.620 1.00 83.81 82 TYR A CA 1
ATOM 593 C C . TYR A 1 82 ? -8.808 5.800 -3.920 1.00 83.81 82 TYR A C 1
ATOM 595 O O . TYR A 1 82 ? -8.658 5.224 -4.998 1.00 83.81 82 TYR A O 1
ATOM 603 N N . GLY A 1 83 ? -9.665 5.366 -2.993 1.00 85.88 83 GLY A N 1
ATOM 604 C CA . GLY A 1 83 ? -10.404 4.114 -3.071 1.00 85.88 83 GLY A CA 1
ATOM 605 C C . GLY A 1 83 ? -9.594 2.914 -2.586 1.00 85.88 83 GLY A C 1
ATOM 606 O O . GLY A 1 83 ? -8.590 3.028 -1.883 1.00 85.88 83 GLY A O 1
ATOM 607 N N . GLN A 1 84 ? -10.043 1.731 -2.996 1.00 88.94 84 GLN A N 1
ATOM 608 C CA . GLN A 1 84 ? -9.391 0.463 -2.676 1.00 88.94 84 GLN A CA 1
ATOM 609 C C . GLN A 1 84 ? -8.152 0.165 -3.531 1.00 88.94 84 GLN A C 1
ATOM 611 O O . GLN A 1 84 ? -7.375 -0.704 -3.164 1.00 88.94 84 GLN A O 1
ATOM 616 N N . GLU A 1 85 ? -7.958 0.811 -4.683 1.00 88.88 85 GLU A N 1
ATOM 617 C CA . GLU A 1 85 ? -6.858 0.479 -5.600 1.00 88.88 85 GLU A CA 1
ATOM 618 C C . GLU A 1 85 ? -5.609 1.321 -5.316 1.00 88.88 85 GLU A C 1
ATOM 620 O O . GLU A 1 85 ? -5.625 2.546 -5.447 1.00 88.88 85 GLU A O 1
ATOM 625 N N . ILE A 1 86 ? -4.505 0.651 -4.980 1.00 87.44 86 ILE A N 1
ATOM 626 C CA . ILE A 1 86 ? -3.195 1.268 -4.763 1.00 87.44 86 ILE A CA 1
ATOM 627 C C . ILE A 1 86 ? -2.179 0.586 -5.673 1.00 87.44 86 ILE A C 1
ATOM 629 O O . ILE A 1 86 ? -2.148 -0.633 -5.797 1.00 87.44 86 ILE A O 1
ATOM 633 N N . ARG A 1 87 ? -1.320 1.376 -6.301 1.00 87.75 87 ARG A N 1
ATOM 634 C CA . ARG A 1 87 ? -0.230 0.929 -7.163 1.00 87.75 87 ARG A CA 1
ATOM 635 C C . ARG A 1 87 ? 1.092 1.135 -6.439 1.00 87.75 87 ARG A C 1
ATOM 637 O O . ARG A 1 87 ? 1.365 2.219 -5.939 1.00 87.75 87 ARG A O 1
ATOM 644 N N . LEU A 1 88 ? 1.906 0.094 -6.362 1.00 84.44 88 LEU A N 1
ATOM 645 C CA . LEU A 1 88 ? 3.267 0.174 -5.858 1.00 84.44 88 LEU A CA 1
ATOM 646 C C . LEU A 1 88 ? 4.218 0.377 -7.021 1.00 84.44 88 LEU A C 1
ATOM 648 O O . LEU A 1 88 ? 4.327 -0.473 -7.908 1.00 84.44 88 LEU A O 1
ATOM 652 N N . ILE A 1 89 ? 4.920 1.501 -6.969 1.00 83.38 89 ILE A N 1
ATOM 653 C CA . ILE A 1 89 ? 5.976 1.856 -7.901 1.00 83.38 89 ILE A CA 1
ATOM 654 C C . ILE A 1 89 ? 7.302 1.706 -7.150 1.00 83.38 89 ILE A C 1
ATOM 656 O O . ILE A 1 89 ? 7.480 2.357 -6.117 1.00 83.38 89 ILE A O 1
ATOM 660 N N . PRO A 1 90 ? 8.253 0.881 -7.620 1.00 73.31 90 PRO A N 1
ATOM 661 C CA . PRO A 1 90 ? 9.585 0.880 -7.041 1.00 73.31 90 PRO A CA 1
ATOM 662 C C . PRO A 1 90 ? 10.224 2.260 -7.253 1.00 73.31 90 PRO A C 1
ATOM 664 O O . PRO A 1 90 ? 10.336 2.746 -8.382 1.00 73.31 90 PRO A O 1
ATOM 667 N N . ARG A 1 91 ? 10.653 2.900 -6.162 1.00 69.25 91 ARG A N 1
ATOM 668 C CA . ARG 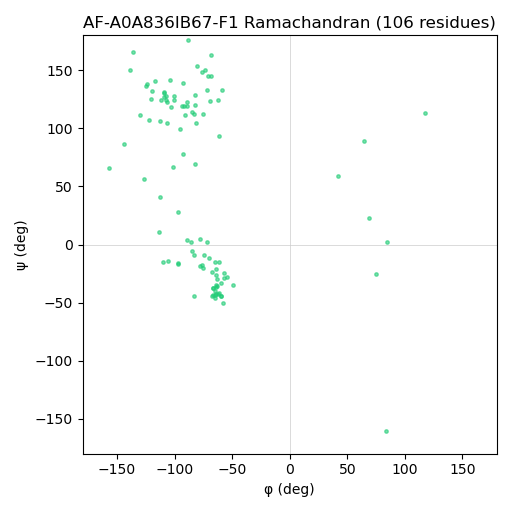A 1 91 ? 11.325 4.208 -6.151 1.00 69.25 91 ARG A CA 1
ATOM 669 C C . ARG A 1 91 ? 12.593 4.216 -7.014 1.00 69.25 91 ARG A C 1
ATOM 671 O O . ARG A 1 91 ? 12.968 5.251 -7.549 1.00 69.25 91 ARG A O 1
ATOM 678 N N . ASP A 1 92 ? 13.183 3.043 -7.222 1.00 59.31 92 ASP A N 1
ATOM 679 C CA . ASP A 1 92 ? 14.321 2.815 -8.113 1.00 59.31 92 ASP A CA 1
ATOM 680 C C . ASP A 1 92 ? 14.021 3.183 -9.582 1.00 59.31 92 ASP A C 1
ATOM 682 O O . ASP A 1 92 ? 14.862 3.740 -10.283 1.00 59.31 92 ASP A O 1
ATOM 686 N N . ARG A 1 93 ? 12.774 2.996 -10.043 1.00 53.00 93 ARG A N 1
ATOM 687 C CA . ARG A 1 93 ? 12.364 3.341 -11.417 1.00 53.00 93 ARG A CA 1
ATOM 688 C C . ARG A 1 93 ? 11.687 4.704 -11.546 1.00 53.00 93 ARG A C 1
ATOM 690 O O . ARG A 1 93 ? 11.617 5.230 -12.653 1.00 53.00 93 ARG A O 1
ATOM 697 N N . VAL A 1 94 ? 11.232 5.306 -10.443 1.00 46.41 94 VAL A N 1
ATOM 698 C CA . VAL A 1 94 ? 10.578 6.631 -10.473 1.00 46.41 94 VAL A CA 1
ATOM 699 C C . VAL A 1 94 ? 11.580 7.781 -10.666 1.00 46.41 94 VAL A C 1
ATOM 701 O O . VAL A 1 94 ? 11.199 8.849 -11.133 1.00 46.41 94 VAL A O 1
ATOM 704 N N . GLY A 1 95 ? 12.867 7.552 -10.369 1.00 44.28 95 GLY A N 1
ATOM 705 C CA . GLY A 1 95 ? 13.973 8.467 -10.686 1.00 44.28 95 GLY A CA 1
ATOM 706 C C . GLY A 1 95 ? 14.744 8.124 -11.971 1.00 44.28 95 GLY A C 1
ATOM 707 O O . GLY A 1 95 ? 15.443 8.976 -12.513 1.00 44.28 95 GLY A O 1
ATOM 708 N N . ALA A 1 96 ? 14.604 6.902 -12.498 1.00 46.47 96 ALA A N 1
ATOM 709 C CA . ALA A 1 96 ? 15.391 6.439 -13.644 1.00 46.47 96 ALA A CA 1
ATOM 710 C C . ALA A 1 96 ? 14.842 6.878 -15.014 1.00 46.47 96 ALA A C 1
ATOM 712 O O . ALA A 1 96 ? 15.550 6.761 -16.014 1.00 46.47 96 ALA A O 1
ATOM 713 N N . ILE A 1 97 ? 13.639 7.458 -15.088 1.00 44.81 97 ILE A N 1
ATOM 714 C CA . ILE A 1 97 ? 13.122 8.043 -16.341 1.00 44.81 97 ILE A CA 1
ATOM 715 C C . ILE A 1 97 ? 13.822 9.354 -16.754 1.00 44.81 97 ILE A C 1
ATOM 717 O O . ILE A 1 97 ? 13.508 9.891 -17.809 1.00 44.81 97 ILE A O 1
ATOM 721 N N . ASN A 1 98 ? 14.832 9.817 -15.999 1.00 42.94 98 ASN A N 1
ATOM 722 C CA . ASN A 1 98 ? 15.815 10.809 -16.466 1.00 42.94 98 ASN A CA 1
ATOM 723 C C . ASN A 1 98 ? 17.254 10.266 -16.593 1.00 42.94 98 ASN A C 1
ATOM 725 O O . ASN A 1 98 ? 18.176 11.034 -16.846 1.00 42.94 98 ASN A O 1
ATOM 729 N N . CYS A 1 99 ? 17.466 8.949 -16.502 1.00 39.12 99 CYS A N 1
ATOM 730 C CA . CYS A 1 99 ? 18.767 8.328 -16.775 1.00 39.12 99 CYS A CA 1
ATOM 731 C C . CYS A 1 99 ? 18.735 7.446 -18.030 1.00 39.12 99 CYS A C 1
ATOM 733 O O . CYS A 1 99 ? 19.375 6.403 -18.080 1.00 39.12 99 CYS A O 1
ATOM 735 N N . VAL A 1 100 ? 18.052 7.892 -19.089 1.00 44.50 100 VAL A N 1
ATOM 736 C CA . VAL A 1 100 ? 18.298 7.391 -20.457 1.00 44.50 100 VAL A CA 1
ATOM 737 C C . VAL A 1 100 ? 19.239 8.327 -21.233 1.00 44.50 100 VAL A C 1
ATOM 739 O O . VAL A 1 100 ? 19.180 8.395 -22.455 1.00 44.50 100 VAL A O 1
ATOM 742 N N . HIS A 1 101 ? 20.129 9.054 -20.537 1.00 39.78 101 HIS A N 1
ATOM 743 C CA . HIS A 1 101 ? 21.248 9.755 -21.184 1.00 39.78 101 HIS A CA 1
ATOM 744 C C . HIS A 1 101 ? 22.624 9.106 -20.975 1.00 39.78 101 HIS A C 1
ATOM 746 O O . HIS A 1 101 ? 23.542 9.447 -21.710 1.00 39.78 101 HIS A O 1
ATOM 752 N N . HIS A 1 102 ? 22.846 8.167 -20.046 1.00 41.50 102 HIS A N 1
ATOM 753 C CA . HIS A 1 102 ? 24.232 7.712 -19.855 1.00 41.50 102 HIS A CA 1
ATOM 754 C C . HIS A 1 102 ? 24.399 6.323 -19.233 1.00 41.50 102 HIS A C 1
ATOM 756 O O . HIS A 1 102 ? 24.974 6.165 -18.163 1.00 41.50 102 HIS A O 1
ATOM 762 N N . LEU A 1 103 ? 23.977 5.286 -19.957 1.00 41.06 103 LEU A N 1
ATOM 763 C CA . LEU A 1 103 ? 24.622 3.974 -19.842 1.00 41.06 103 LEU A CA 1
ATOM 764 C C . LEU A 1 103 ? 25.047 3.479 -21.226 1.00 41.06 103 LEU A C 1
ATOM 766 O O . LEU A 1 103 ? 24.682 2.402 -21.682 1.00 41.06 103 LEU A O 1
ATOM 770 N N . ARG A 1 104 ? 25.854 4.304 -21.901 1.00 41.94 104 ARG A N 1
ATOM 771 C CA . ARG A 1 104 ? 26.802 3.830 -22.910 1.00 41.94 104 ARG A CA 1
ATOM 772 C C . ARG A 1 104 ? 28.185 3.795 -22.267 1.00 41.94 104 ARG A C 1
ATOM 774 O O . ARG A 1 104 ? 29.058 4.577 -22.614 1.00 41.94 104 ARG A O 1
ATOM 781 N N . ILE A 1 105 ? 28.364 2.907 -21.295 1.00 53.19 105 ILE A N 1
ATOM 782 C CA . ILE A 1 105 ? 29.689 2.558 -20.785 1.00 53.19 105 ILE A CA 1
ATOM 783 C C . ILE A 1 105 ? 29.854 1.046 -20.964 1.00 53.19 105 ILE A C 1
ATOM 785 O O . ILE A 1 105 ? 29.207 0.249 -20.296 1.00 53.19 105 ILE A O 1
ATOM 789 N N . HIS A 1 106 ? 30.694 0.720 -21.947 1.00 48.06 106 HIS A N 1
ATOM 790 C CA . HIS A 1 106 ? 31.323 -0.564 -22.262 1.00 48.06 106 HIS A CA 1
ATOM 791 C C . HIS A 1 106 ? 30.455 -1.761 -22.683 1.00 48.06 106 HIS A C 1
ATOM 793 O O . HIS A 1 106 ? 30.192 -2.686 -21.920 1.00 48.06 106 HIS A O 1
ATOM 799 N N . LYS A 1 107 ? 30.233 -1.840 -24.002 1.00 49.53 107 LYS A N 1
ATOM 800 C CA . LYS A 1 107 ? 30.674 -3.015 -24.770 1.00 49.53 107 LYS A CA 1
ATOM 801 C C . LYS A 1 107 ? 31.144 -2.611 -26.174 1.00 49.53 107 LYS A C 1
ATOM 803 O O . LYS A 1 107 ? 30.352 -2.600 -27.108 1.00 49.53 107 LYS A O 1
ATOM 808 N N . CYS A 1 108 ? 32.421 -2.241 -26.255 1.00 37.66 108 CYS A N 1
ATOM 809 C CA . CYS A 1 108 ? 33.382 -2.513 -27.328 1.00 37.66 108 CYS A CA 1
ATOM 810 C C . CYS A 1 108 ? 34.761 -2.525 -26.663 1.00 37.66 108 CYS A C 1
ATOM 812 O O . CYS A 1 108 ? 34.959 -1.672 -25.763 1.00 37.66 108 CYS A O 1
#

Radius of gyration: 16.56 Å; Cα contacts (8 Å, |Δi|>4): 154; chains: 1; bounding box: 49×25×50 Å

Nearest PDB structures (foldseek):
  5xda-assembly1_I-2  TM=9.182E-01  e=1.960E-11  Caenorhabditis elegans
  5ia7-assembly1_A  TM=9.441E-01  e=4.507E-10  Homo sapiens
  6izg-assembly1_A  TM=6.853E-01  e=1.720E-11  Trypanosoma brucei brucei TREU927
  8tyy-assembly1_A  TM=7.947E-01  e=4.151E-05  Ensifer aridi
  8t0d-assembly1_A  TM=7.483E-01  e=2.585E-04  Mus musculus

Foldseek 3Di:
DPDPDPDDDADDDKAWAWEWEPVDPVRDTDIDIDGQQDFQVVVLVVVCVVVVNPDSVQKWKAAPVRHTDDSRDGNNVCCVPRNRYIYIYGNVVVPCVVVPPDPPDDDD

Organism: NCBI:txid2761500

InterPro domains:
  IPR005375 Ubiquitin-fold modifier 1 [PF03671] (14-89)
  IPR005375 Ubiquitin-fold modifier 1 [PTHR15825] (5-99)
  IPR029071 Ubiquitin-like domain superfamily [SSF54236] (10-96)

pLDDT: mean 71.98, std 16.54, range [37.66, 90.5]

Solvent-accessible surface area (backbone atoms only — not comparable to full-atom values): 6618 Å² total; per-residue (Å²): 138,82,87,79,74,85,79,70,90,80,86,87,52,70,44,56,34,40,41,26,36,66,79,45,95,82,45,60,67,47,79,49,77,43,51,25,84,39,54,35,48,59,59,47,49,54,50,21,60,75,70,69,44,95,48,58,82,46,50,39,48,23,35,95,85,66,54,75,55,66,50,90,40,40,32,44,64,46,36,74,74,62,43,44,50,36,30,36,39,44,44,74,59,75,64,43,84,76,57,86,79,74,84,88,75,81,94,126